Protein AF-A0A812RC65-F1 (afdb_monomer_lite)

Sequence (112 aa):
AQNLLEELELQQIAVLLDANLSCRDLLGRRLGGMLWRFMEVIPKTPEQWSNEAYWAYLQKLQVDNFGRHGCFFVLERLGIHKAAQSFAKRADQEVRRYIRGSNDALKDLTHQ

Structure (mmCIF, N/CA/C/O backbone):
data_AF-A0A812RC65-F1
#
_entry.id   AF-A0A812RC65-F1
#
loop_
_atom_site.group_PDB
_atom_site.id
_atom_site.type_symbol
_atom_site.label_atom_id
_atom_site.label_alt_id
_atom_site.label_comp_id
_atom_site.label_asym_id
_atom_site.label_entity_id
_atom_site.label_seq_id
_atom_site.pdbx_PDB_ins_code
_atom_site.Cartn_x
_atom_site.Cartn_y
_atom_site.Cartn_z
_atom_site.occupancy
_atom_site.B_iso_or_equiv
_atom_site.auth_seq_id
_atom_site.auth_comp_id
_atom_site.auth_asym_id
_atom_site.auth_atom_id
_atom_site.pdbx_PDB_model_num
ATOM 1 N N . ALA A 1 1 ? -16.392 14.662 12.113 1.00 56.53 1 ALA A N 1
ATOM 2 C CA . ALA A 1 1 ? -15.636 13.432 11.784 1.00 56.53 1 ALA A CA 1
ATOM 3 C C . ALA A 1 1 ? -15.135 13.423 10.336 1.00 56.53 1 ALA A C 1
ATOM 5 O O . ALA A 1 1 ? -13.962 13.141 10.147 1.00 56.53 1 ALA A O 1
ATOM 6 N N . GLN A 1 2 ? -15.966 13.761 9.336 1.00 53.72 2 GLN A N 1
ATOM 7 C CA . GLN A 1 2 ? -15.557 13.798 7.918 1.00 53.72 2 GLN A CA 1
ATOM 8 C C . GLN A 1 2 ? -14.354 14.717 7.631 1.00 53.72 2 GLN A C 1
ATOM 10 O O . GLN A 1 2 ? -13.395 14.234 7.046 1.00 53.72 2 GLN A O 1
ATOM 15 N N . ASN A 1 3 ? -14.331 15.951 8.153 1.00 59.34 3 ASN A N 1
ATOM 16 C CA . ASN A 1 3 ? -13.197 16.868 7.931 1.00 59.34 3 ASN A CA 1
ATOM 17 C C . ASN A 1 3 ? -11.850 16.347 8.464 1.00 59.34 3 ASN A C 1
ATOM 19 O O . ASN A 1 3 ? -10.832 16.536 7.820 1.00 59.34 3 ASN A O 1
ATOM 23 N N . LEU A 1 4 ? -11.831 15.633 9.598 1.00 66.81 4 LEU A N 1
ATOM 24 C CA . LEU A 1 4 ? -10.575 15.118 10.165 1.00 66.81 4 LEU A CA 1
ATOM 25 C C . LEU A 1 4 ? -10.008 13.960 9.331 1.00 66.81 4 LEU A C 1
ATOM 27 O O . LEU A 1 4 ? -8.805 13.839 9.149 1.00 66.81 4 LEU A O 1
ATOM 31 N N . LEU A 1 5 ? -10.888 13.108 8.798 1.00 68.06 5 LEU A N 1
ATOM 32 C CA . LEU A 1 5 ? -10.488 12.043 7.879 1.00 68.06 5 LEU A CA 1
ATOM 33 C C . LEU A 1 5 ? -9.935 12.610 6.571 1.00 68.06 5 LEU A C 1
ATOM 35 O O . LEU A 1 5 ? -9.136 11.935 5.931 1.00 68.06 5 LEU A O 1
ATOM 39 N N . GLU A 1 6 ? -10.352 13.817 6.181 1.00 75.31 6 GLU A N 1
ATOM 40 C CA . GLU A 1 6 ? -9.903 14.493 4.965 1.00 75.31 6 GLU A CA 1
ATOM 41 C C . GLU A 1 6 ? -8.476 15.021 5.005 1.00 75.31 6 GLU A C 1
ATOM 43 O O . GLU A 1 6 ? -7.848 15.133 3.951 1.00 75.31 6 GLU A O 1
ATOM 48 N N . GLU A 1 7 ? -7.945 15.220 6.199 1.00 84.12 7 GLU A N 1
ATOM 49 C CA . GLU A 1 7 ? -6.584 15.700 6.428 1.00 84.12 7 GLU A CA 1
ATOM 50 C C . GLU A 1 7 ? -5.580 14.556 6.588 1.00 84.12 7 GLU A C 1
ATOM 52 O O . GLU A 1 7 ? -4.377 14.778 6.502 1.00 84.12 7 GLU A O 1
ATOM 57 N N . LEU A 1 8 ? -6.061 13.321 6.786 1.00 86.94 8 LEU A N 1
ATOM 58 C CA . LEU A 1 8 ? -5.172 12.180 6.961 1.00 86.94 8 LEU A CA 1
ATOM 59 C C . LEU A 1 8 ? -4.418 11.861 5.673 1.00 86.94 8 LEU A C 1
ATOM 61 O O . LEU A 1 8 ? -5.015 11.703 4.595 1.00 86.94 8 LEU A O 1
ATOM 65 N N . GLU A 1 9 ? -3.111 11.693 5.835 1.00 86.25 9 GLU A N 1
ATOM 66 C CA . GLU A 1 9 ? -2.200 11.248 4.794 1.00 86.25 9 GLU A CA 1
ATOM 67 C C . GLU A 1 9 ? -2.265 9.730 4.598 1.00 86.25 9 GLU A C 1
ATOM 69 O O . GLU A 1 9 ? -2.798 8.982 5.423 1.00 86.25 9 GLU A O 1
ATOM 74 N N . LEU A 1 10 ? -1.704 9.254 3.483 1.00 87.38 10 LEU A N 1
ATOM 75 C CA . LEU A 1 10 ? -1.832 7.861 3.055 1.00 87.38 10 LEU A CA 1
ATOM 76 C C . LEU A 1 10 ? -1.369 6.878 4.140 1.00 87.38 10 LEU A C 1
ATOM 78 O O . LEU A 1 10 ? -2.112 5.959 4.488 1.00 87.38 10 LEU A O 1
ATOM 82 N N . GLN A 1 11 ? -0.171 7.086 4.693 1.00 86.19 11 GLN A N 1
ATOM 83 C CA . GLN A 1 11 ? 0.413 6.189 5.693 1.00 86.19 11 GLN A CA 1
ATOM 84 C C . GLN A 1 11 ? -0.437 6.134 6.971 1.00 86.19 11 GLN A C 1
ATOM 86 O O . GLN A 1 11 ? -0.680 5.057 7.511 1.00 86.19 11 GLN A O 1
ATOM 91 N N . GLN A 1 12 ? -0.973 7.275 7.412 1.00 88.94 12 GLN A N 1
ATOM 92 C CA . GLN A 1 12 ? -1.852 7.348 8.581 1.00 88.94 12 GLN A CA 1
ATOM 93 C C . GLN A 1 12 ? -3.136 6.541 8.357 1.00 88.94 12 GLN A C 1
ATOM 95 O O . GLN A 1 12 ? -3.549 5.772 9.224 1.00 88.94 12 GLN A O 1
ATOM 100 N N . ILE A 1 13 ? -3.748 6.660 7.175 1.00 90.62 13 ILE A N 1
ATOM 101 C CA . ILE A 1 13 ? -4.945 5.889 6.816 1.00 90.62 13 ILE A CA 1
ATOM 102 C C . ILE A 1 13 ? -4.632 4.393 6.782 1.00 90.62 13 ILE A C 1
ATOM 104 O O . ILE A 1 13 ? -5.421 3.606 7.301 1.00 90.62 13 ILE A O 1
ATOM 108 N N . ALA A 1 14 ? -3.498 3.996 6.196 1.00 90.44 14 ALA A N 1
ATOM 109 C CA . ALA A 1 14 ? -3.081 2.598 6.125 1.00 90.44 14 ALA A CA 1
ATOM 110 C C . ALA A 1 14 ? -2.912 1.981 7.524 1.00 90.44 14 ALA A C 1
ATOM 112 O O . ALA A 1 14 ? -3.472 0.920 7.800 1.00 90.44 14 ALA A O 1
ATOM 113 N N . VAL A 1 15 ? -2.231 2.688 8.432 1.00 89.56 15 VAL A N 1
ATOM 114 C CA . VAL A 1 15 ? -2.049 2.262 9.829 1.00 89.56 15 VAL A CA 1
ATOM 115 C C . VAL A 1 15 ? -3.393 2.131 10.554 1.00 89.56 15 VAL A C 1
ATOM 117 O O . VAL A 1 15 ? -3.655 1.119 11.203 1.00 89.56 15 VAL A O 1
ATOM 120 N N . LEU A 1 16 ? -4.276 3.125 10.428 1.00 91.06 16 LEU A N 1
ATOM 121 C CA . LEU A 1 16 ? -5.590 3.109 11.084 1.00 91.06 16 LEU A CA 1
ATOM 122 C C . LEU A 1 16 ? -6.516 2.022 10.526 1.00 91.06 16 LEU A C 1
ATOM 124 O O . LEU A 1 16 ? -7.327 1.460 11.265 1.00 91.06 16 LEU A O 1
ATOM 128 N N . LEU A 1 17 ? -6.403 1.720 9.233 1.00 90.94 17 LEU A N 1
ATOM 129 C CA . LEU A 1 17 ? -7.146 0.635 8.604 1.00 90.94 17 LEU A CA 1
ATOM 130 C C . LEU A 1 17 ? -6.693 -0.724 9.151 1.00 90.94 17 LEU A C 1
ATOM 132 O O . LEU A 1 17 ? -7.533 -1.553 9.503 1.00 90.94 17 LEU A O 1
ATOM 136 N N . ASP A 1 18 ? -5.383 -0.930 9.284 1.00 89.06 18 ASP A N 1
ATOM 137 C CA . ASP A 1 18 ? -4.813 -2.160 9.841 1.00 89.06 18 ASP A CA 1
ATOM 138 C C . ASP A 1 18 ? -5.136 -2.339 11.337 1.00 89.06 18 ASP A C 1
ATOM 140 O O . ASP A 1 18 ? -5.260 -3.472 11.805 1.00 89.06 18 ASP A O 1
ATOM 144 N N . ALA A 1 19 ? -5.379 -1.247 12.070 1.00 89.75 19 ALA A N 1
ATOM 145 C CA . ALA A 1 19 ? -5.861 -1.274 13.454 1.00 89.75 19 ALA A CA 1
ATOM 146 C C . ALA A 1 19 ? -7.328 -1.746 13.608 1.00 89.75 19 ALA A C 1
ATOM 148 O O . ALA A 1 19 ? -7.803 -1.902 14.732 1.00 89.75 19 ALA A O 1
ATOM 149 N N . ASN A 1 20 ? -8.049 -1.995 12.504 1.00 88.69 20 ASN A N 1
ATOM 150 C CA . ASN A 1 20 ? -9.416 -2.538 12.473 1.00 88.69 20 ASN A CA 1
ATOM 151 C C . ASN A 1 20 ? -10.426 -1.747 13.335 1.00 88.69 20 ASN A C 1
ATOM 153 O O . ASN A 1 20 ? -11.225 -2.312 14.084 1.00 88.69 20 ASN A O 1
ATOM 157 N N . LEU A 1 21 ? -10.394 -0.418 13.212 1.00 89.06 21 LEU A N 1
ATOM 158 C CA . LEU A 1 21 ? -11.325 0.491 13.886 1.00 89.06 21 LEU A CA 1
ATOM 159 C C . LEU A 1 21 ? -12.756 0.373 13.328 1.00 89.06 21 LEU A C 1
ATOM 161 O O . LEU A 1 21 ? -12.976 -0.080 12.206 1.00 89.06 21 LEU A O 1
ATOM 165 N N . SER A 1 22 ? -13.751 0.865 14.070 1.00 91.00 22 SER A N 1
ATOM 166 C CA . SER A 1 22 ? -15.164 0.847 13.643 1.00 91.00 22 SER A CA 1
ATOM 167 C C . SER A 1 22 ? -15.426 1.601 12.330 1.00 91.00 22 SER A C 1
ATOM 169 O O . SER A 1 22 ? -16.365 1.279 11.607 1.00 91.00 22 SER A O 1
ATOM 171 N N . CYS A 1 23 ? -14.579 2.572 11.980 1.00 90.56 23 CYS A N 1
ATOM 172 C CA . CYS A 1 23 ? -14.649 3.332 10.731 1.00 90.56 23 CYS A CA 1
ATOM 173 C C . CYS A 1 23 ? -13.846 2.716 9.567 1.00 90.56 23 CYS A C 1
ATOM 175 O O . CYS A 1 23 ? -13.644 3.387 8.551 1.00 90.56 23 CYS A O 1
ATOM 177 N N . ARG A 1 24 ? -13.399 1.455 9.676 1.00 91.69 24 ARG A N 1
ATOM 178 C CA . ARG A 1 24 ? -12.541 0.789 8.676 1.00 91.69 24 ARG A CA 1
ATOM 179 C C . ARG A 1 24 ? -13.060 0.885 7.241 1.00 91.69 24 ARG A C 1
ATOM 181 O O . ARG A 1 24 ? -12.272 1.104 6.334 1.00 91.69 24 ARG A O 1
ATOM 188 N N . ASP A 1 25 ? -14.370 0.779 7.016 1.00 91.50 25 ASP A N 1
ATOM 189 C CA . ASP A 1 25 ? -14.920 0.772 5.654 1.00 91.50 25 ASP A CA 1
ATOM 190 C C . ASP A 1 25 ? -14.769 2.151 4.994 1.00 91.50 25 ASP A C 1
ATOM 192 O O . ASP A 1 25 ? -14.543 2.266 3.789 1.00 91.50 25 ASP A O 1
ATOM 196 N N . LEU A 1 26 ? -14.861 3.217 5.795 1.00 91.31 26 LEU A N 1
ATOM 197 C CA . LEU A 1 26 ? -14.638 4.585 5.341 1.00 91.31 26 LEU A CA 1
ATOM 198 C C . LEU A 1 26 ? -13.152 4.834 5.054 1.00 91.31 26 LEU A C 1
ATOM 200 O O . LEU A 1 26 ? -12.824 5.390 4.005 1.00 91.31 26 LEU A O 1
ATOM 204 N N . LEU A 1 27 ? -12.268 4.364 5.942 1.00 92.25 27 LEU A N 1
ATOM 205 C CA . LEU A 1 27 ? -10.816 4.401 5.743 1.00 92.25 27 LEU A CA 1
ATOM 206 C C . LEU A 1 27 ? -10.406 3.624 4.483 1.00 92.25 27 LEU A C 1
ATOM 208 O O . LEU A 1 27 ? -9.638 4.134 3.674 1.00 92.25 27 LEU A O 1
ATOM 212 N N . GLY A 1 28 ? -10.979 2.439 4.266 1.00 92.19 28 GLY A N 1
ATOM 213 C CA . GLY A 1 28 ? -10.710 1.589 3.108 1.00 92.19 28 GLY A CA 1
ATOM 214 C C . GLY A 1 28 ? -11.120 2.237 1.787 1.00 92.19 28 GLY A C 1
ATOM 215 O O . GLY A 1 28 ? -10.330 2.253 0.845 1.00 92.19 28 GLY A O 1
ATOM 216 N N . ARG A 1 29 ? -12.312 2.850 1.717 1.00 91.62 29 ARG A N 1
ATOM 217 C CA . ARG A 1 29 ? -12.741 3.605 0.523 1.00 91.62 29 ARG A CA 1
ATOM 218 C C . ARG A 1 29 ? -11.798 4.763 0.211 1.00 91.62 29 ARG A C 1
ATOM 220 O O . ARG A 1 29 ? -11.447 4.973 -0.949 1.00 91.62 29 ARG A O 1
ATOM 227 N N . ARG A 1 30 ? -11.373 5.499 1.239 1.00 90.81 30 ARG A N 1
ATOM 228 C CA . ARG A 1 30 ? -10.445 6.621 1.081 1.00 90.81 30 ARG A CA 1
ATOM 229 C C . ARG A 1 30 ? -9.071 6.150 0.607 1.00 90.81 30 ARG A C 1
ATOM 231 O O . ARG A 1 30 ? -8.565 6.681 -0.379 1.00 90.81 30 ARG A O 1
ATOM 238 N N . LEU A 1 31 ? -8.514 5.128 1.260 1.00 90.88 31 LEU A N 1
ATOM 239 C CA . LEU A 1 31 ? -7.240 4.524 0.875 1.00 90.88 31 LEU A CA 1
ATOM 240 C C . LEU A 1 31 ? -7.285 4.039 -0.577 1.00 90.88 31 LEU A C 1
ATOM 242 O O . LEU A 1 31 ? -6.386 4.352 -1.351 1.00 90.88 31 LEU A O 1
ATOM 246 N N . GLY A 1 32 ? -8.364 3.359 -0.976 1.00 91.19 32 GLY A N 1
ATOM 247 C CA . GLY A 1 32 ? -8.563 2.903 -2.351 1.00 91.19 32 GLY A CA 1
ATOM 248 C C . GLY A 1 32 ? -8.539 4.042 -3.374 1.00 91.19 32 GLY A C 1
ATOM 249 O O . GLY A 1 32 ? -7.893 3.915 -4.410 1.00 91.19 32 GLY A O 1
ATOM 250 N N . GLY A 1 33 ? -9.169 5.184 -3.077 1.00 90.56 33 GLY A N 1
ATOM 251 C CA . GLY A 1 33 ? -9.132 6.360 -3.955 1.00 90.56 33 GLY A CA 1
ATOM 252 C C . GLY A 1 33 ? -7.730 6.962 -4.111 1.00 90.56 33 GLY A C 1
ATOM 253 O O . GLY A 1 33 ? -7.348 7.368 -5.209 1.00 90.56 33 GLY A O 1
ATOM 254 N N . MET A 1 34 ? -6.939 6.984 -3.036 1.00 88.75 34 MET A N 1
ATOM 255 C CA . MET A 1 34 ? -5.547 7.448 -3.086 1.00 88.75 34 MET A CA 1
ATOM 256 C C . MET A 1 34 ? -4.657 6.468 -3.860 1.00 88.75 34 MET A C 1
ATOM 258 O O . MET A 1 34 ? -3.891 6.886 -4.727 1.00 88.75 34 MET A O 1
ATOM 262 N N . LEU A 1 35 ? -4.803 5.165 -3.601 1.00 90.75 35 LEU A N 1
ATOM 263 C CA . LEU A 1 35 ? -4.051 4.117 -4.291 1.00 90.75 35 LEU A CA 1
ATOM 264 C C . LEU A 1 35 ? -4.429 4.007 -5.769 1.00 90.75 35 LEU A C 1
ATOM 266 O O . LEU A 1 35 ? -3.574 3.691 -6.586 1.00 90.75 35 LEU A O 1
ATOM 270 N N . TRP A 1 36 ? -5.668 4.314 -6.151 1.00 90.38 36 TRP A N 1
ATOM 271 C CA . TRP A 1 36 ? -6.048 4.379 -7.561 1.00 90.38 36 TRP A CA 1
ATOM 272 C C . TRP A 1 36 ? -5.211 5.410 -8.327 1.00 90.38 36 TRP A C 1
ATOM 274 O O . TRP A 1 36 ? -4.647 5.089 -9.369 1.00 90.38 36 TRP A O 1
ATOM 284 N N . ARG A 1 37 ? -5.055 6.619 -7.776 1.00 86.50 37 ARG A N 1
ATOM 285 C CA . ARG A 1 37 ? -4.217 7.670 -8.380 1.00 86.50 37 ARG A CA 1
ATOM 286 C C . ARG A 1 37 ? -2.749 7.260 -8.444 1.00 86.50 37 ARG A C 1
ATOM 288 O O . ARG A 1 37 ? -2.082 7.538 -9.433 1.00 86.50 37 ARG A O 1
ATOM 295 N N . PHE A 1 38 ? -2.261 6.566 -7.413 1.00 86.81 38 PHE A N 1
ATOM 296 C CA . PHE A 1 38 ? -0.931 5.957 -7.436 1.00 86.81 38 PHE A CA 1
ATOM 297 C C . PHE A 1 38 ? -0.791 4.981 -8.613 1.00 86.81 38 PHE A C 1
ATOM 299 O O . PHE A 1 38 ? 0.151 5.093 -9.390 1.00 86.81 38 PHE A O 1
ATOM 306 N N . MET A 1 39 ? -1.757 4.078 -8.803 1.00 88.00 39 MET A N 1
ATOM 307 C CA . MET A 1 39 ? -1.748 3.096 -9.894 1.00 88.00 39 MET A CA 1
ATOM 308 C C . MET A 1 39 ? -1.761 3.735 -11.291 1.00 88.00 39 MET A C 1
ATOM 310 O O . MET A 1 39 ? -1.205 3.158 -12.224 1.00 88.00 39 MET A O 1
ATOM 314 N N . GLU A 1 40 ? -2.379 4.907 -11.457 1.00 87.19 40 GLU A N 1
ATOM 315 C CA . GLU A 1 40 ? -2.410 5.625 -12.740 1.00 87.19 40 GLU A CA 1
ATOM 316 C C . GLU A 1 40 ? -1.034 6.140 -13.170 1.00 87.19 40 GLU A C 1
ATOM 318 O O . GLU A 1 40 ? -0.776 6.249 -14.370 1.00 87.19 40 GLU A O 1
ATOM 323 N N . VAL A 1 41 ? -0.146 6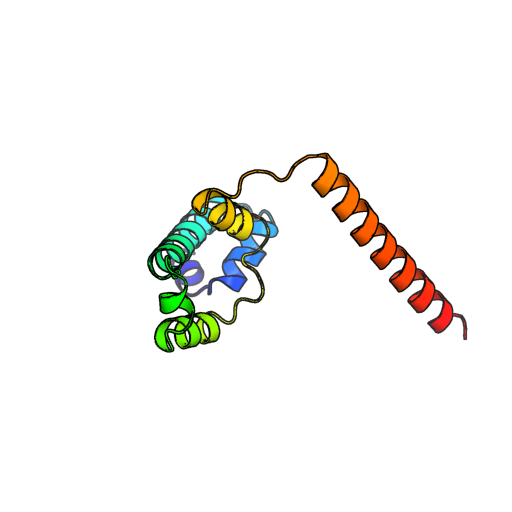.407 -12.209 1.00 85.25 41 VAL A N 1
ATOM 324 C CA . VAL A 1 41 ? 1.189 6.964 -12.461 1.00 85.25 41 VAL A CA 1
ATOM 325 C C . VAL A 1 41 ? 2.313 5.932 -12.365 1.00 85.25 41 VAL A C 1
ATOM 327 O O . VAL A 1 41 ? 3.469 6.286 -12.593 1.00 85.25 41 VAL A O 1
ATOM 330 N N . ILE A 1 42 ? 2.005 4.665 -12.060 1.00 86.31 42 ILE A N 1
ATOM 331 C CA . ILE A 1 42 ? 3.007 3.590 -12.087 1.00 86.31 42 ILE A CA 1
ATOM 332 C C . ILE A 1 42 ? 3.547 3.430 -13.520 1.00 86.31 42 ILE A C 1
ATOM 334 O O . ILE A 1 42 ? 2.756 3.252 -14.455 1.00 86.31 42 ILE A O 1
ATOM 338 N N . PRO A 1 43 ? 4.880 3.429 -13.704 1.00 87.88 43 PRO A N 1
ATOM 339 C CA . PRO A 1 43 ? 5.522 3.097 -14.966 1.00 87.88 43 PRO A CA 1
ATOM 340 C C . PRO A 1 43 ? 5.077 1.733 -15.504 1.00 87.88 43 PRO A C 1
ATOM 342 O O . PRO A 1 43 ? 5.169 0.709 -14.830 1.00 87.88 43 PRO A O 1
ATOM 345 N N . LYS A 1 44 ? 4.621 1.709 -16.756 1.00 86.12 44 LYS A N 1
ATOM 346 C CA . LYS A 1 44 ? 4.144 0.501 -17.454 1.00 86.12 44 LYS A CA 1
ATOM 347 C C . LYS A 1 44 ? 5.193 -0.095 -18.388 1.00 86.12 44 LYS A C 1
ATOM 349 O O . LYS A 1 44 ? 4.993 -1.176 -18.930 1.00 86.12 44 LYS A O 1
ATOM 354 N N . THR A 1 45 ? 6.293 0.620 -18.592 1.00 85.75 45 THR A N 1
ATOM 355 C CA . THR A 1 45 ? 7.404 0.243 -19.472 1.00 85.75 45 THR A CA 1
ATOM 356 C C . THR A 1 45 ? 8.729 0.495 -18.755 1.00 85.75 45 THR A C 1
ATOM 358 O O . THR A 1 45 ? 8.775 1.401 -17.918 1.00 85.75 45 THR A O 1
ATOM 361 N N . PRO A 1 46 ? 9.796 -0.272 -19.050 1.00 85.06 46 PRO A N 1
ATOM 362 C CA . PRO A 1 46 ? 11.126 -0.072 -18.466 1.00 85.06 46 PRO A CA 1
ATOM 363 C C . PRO A 1 46 ? 11.615 1.379 -18.539 1.00 85.06 46 PRO A C 1
ATOM 365 O O . PRO A 1 46 ? 12.130 1.914 -17.562 1.00 85.06 46 PRO A O 1
ATOM 368 N N . GLU A 1 47 ? 11.383 2.054 -19.659 1.00 86.94 47 GLU A N 1
ATOM 369 C CA . GLU A 1 47 ? 11.848 3.417 -19.913 1.00 86.94 47 GLU A CA 1
ATOM 370 C C . GLU A 1 47 ? 11.165 4.419 -18.975 1.00 86.94 47 GLU A C 1
ATOM 372 O O . GLU A 1 47 ? 11.808 5.327 -18.449 1.00 86.94 47 GLU A O 1
ATOM 377 N N . GLN A 1 48 ? 9.878 4.217 -18.678 1.00 86.69 48 GLN A N 1
ATOM 378 C CA . GLN A 1 48 ? 9.124 5.073 -17.759 1.00 86.69 48 GLN A CA 1
ATOM 379 C C . GLN A 1 48 ? 9.637 5.003 -16.314 1.00 86.69 48 GLN A C 1
ATOM 381 O O . GLN A 1 48 ? 9.399 5.939 -15.554 1.00 86.69 48 GLN A O 1
ATOM 386 N N . TRP A 1 49 ? 10.367 3.953 -15.925 1.00 83.62 49 TRP A N 1
ATOM 387 C CA . TRP A 1 49 ? 10.980 3.873 -14.593 1.00 83.62 49 TRP A CA 1
ATOM 388 C C . TRP A 1 49 ? 12.136 4.857 -14.408 1.00 83.62 49 TRP A C 1
ATOM 390 O O . TRP A 1 49 ? 12.457 5.204 -13.275 1.00 83.62 49 TRP A O 1
ATOM 400 N N . SER A 1 50 ? 12.735 5.356 -15.493 1.00 86.31 50 SER A N 1
ATOM 401 C CA . SER A 1 50 ? 13.739 6.428 -15.432 1.00 86.31 50 SER A CA 1
ATOM 402 C C . SER A 1 50 ? 13.137 7.838 -15.350 1.00 86.31 50 SER A C 1
ATOM 404 O O . SER A 1 50 ? 13.872 8.819 -15.304 1.00 86.31 50 SER A O 1
ATOM 406 N N . ASN A 1 51 ? 11.806 7.966 -15.300 1.00 87.12 51 ASN A N 1
ATOM 407 C CA . ASN A 1 51 ? 11.130 9.260 -15.269 1.00 87.12 51 ASN A CA 1
ATOM 408 C C . ASN A 1 51 ? 11.311 9.971 -13.914 1.00 87.12 51 ASN A C 1
ATOM 410 O O . ASN A 1 51 ? 10.781 9.531 -12.892 1.00 87.12 51 ASN A O 1
ATOM 414 N N . GLU A 1 52 ? 11.993 11.119 -13.915 1.00 87.94 52 GLU A N 1
ATOM 415 C CA . GLU A 1 52 ? 12.224 11.949 -12.723 1.00 87.94 52 GLU A CA 1
ATOM 416 C C . GLU A 1 52 ? 10.931 12.393 -12.021 1.00 87.94 52 GLU A C 1
ATOM 418 O O . GLU A 1 52 ? 10.895 12.479 -10.796 1.00 87.94 52 GLU A O 1
ATOM 423 N N . ALA A 1 53 ? 9.840 12.626 -12.758 1.00 84.38 53 ALA A N 1
ATOM 424 C CA . ALA A 1 53 ? 8.556 13.007 -12.172 1.00 84.38 53 ALA A CA 1
ATOM 425 C C . ALA A 1 53 ? 7.933 11.863 -11.361 1.00 84.38 53 ALA A C 1
ATOM 427 O O . ALA A 1 53 ? 7.332 12.108 -10.313 1.00 84.38 53 ALA A O 1
ATOM 428 N N . TYR A 1 54 ? 8.106 10.615 -11.810 1.00 83.56 54 TYR A N 1
ATOM 429 C CA . TYR A 1 54 ? 7.690 9.444 -11.041 1.00 83.56 54 TYR A CA 1
ATOM 430 C C . TYR A 1 54 ? 8.522 9.311 -9.760 1.00 83.56 54 TYR A C 1
ATOM 432 O O . TYR A 1 54 ? 7.960 9.133 -8.682 1.00 83.56 54 TYR A O 1
ATOM 440 N N . TRP A 1 55 ? 9.841 9.504 -9.844 1.00 84.19 55 TRP A N 1
ATOM 441 C CA . TRP A 1 55 ? 10.714 9.510 -8.666 1.00 84.19 55 TRP A CA 1
ATOM 442 C C . TRP A 1 55 ? 10.371 10.625 -7.676 1.00 84.19 55 TRP A C 1
ATOM 444 O O . TRP A 1 55 ? 10.268 10.367 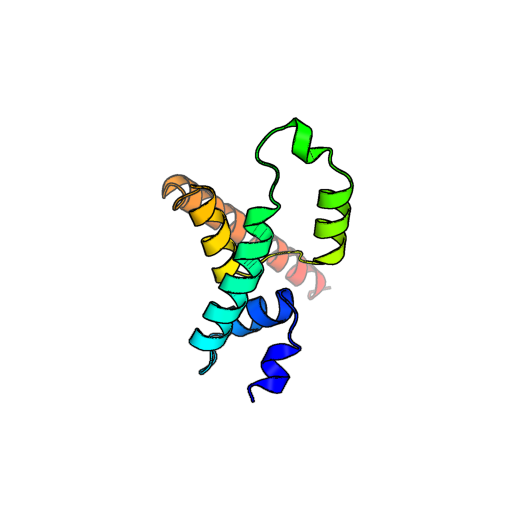-6.478 1.00 84.19 55 TRP A O 1
ATOM 454 N N . ALA A 1 56 ? 10.113 11.841 -8.156 1.00 84.62 56 ALA A N 1
ATOM 455 C CA . ALA A 1 56 ? 9.673 12.952 -7.318 1.00 84.62 56 ALA A CA 1
ATOM 456 C C . ALA A 1 56 ? 8.312 12.669 -6.660 1.00 84.62 56 ALA A C 1
ATOM 458 O O . ALA A 1 56 ? 8.086 13.043 -5.509 1.00 84.62 56 ALA A O 1
ATOM 459 N N . TYR A 1 57 ? 7.402 11.991 -7.364 1.00 83.44 57 TYR A N 1
ATOM 460 C CA . TYR A 1 57 ? 6.130 11.545 -6.802 1.00 83.44 57 TYR A CA 1
ATOM 461 C C . TYR A 1 57 ? 6.322 10.482 -5.709 1.00 83.44 57 TYR A C 1
ATOM 463 O O . TYR A 1 57 ? 5.750 10.624 -4.629 1.00 83.44 57 TYR A O 1
ATOM 471 N N . LEU A 1 58 ? 7.172 9.474 -5.937 1.00 80.62 58 LEU A N 1
ATOM 472 C CA . LEU A 1 58 ? 7.525 8.474 -4.923 1.00 80.62 58 LEU A CA 1
ATOM 473 C C . LEU A 1 58 ? 8.166 9.108 -3.681 1.00 80.62 58 LEU A C 1
ATOM 475 O O . LEU A 1 58 ? 7.820 8.745 -2.560 1.00 80.62 58 LEU A O 1
ATOM 479 N N . GLN A 1 59 ? 9.053 10.088 -3.861 1.00 81.12 59 GLN A N 1
ATOM 480 C CA . GLN A 1 59 ? 9.660 10.817 -2.744 1.00 81.12 59 GLN A CA 1
ATOM 481 C C . GLN A 1 59 ? 8.624 11.612 -1.942 1.00 81.12 59 GLN A C 1
ATOM 483 O O . GLN A 1 59 ? 8.674 11.616 -0.715 1.00 81.12 59 GLN A O 1
ATOM 488 N N . LYS A 1 60 ? 7.663 12.256 -2.617 1.00 77.81 60 LYS A N 1
ATOM 489 C CA . LYS A 1 60 ? 6.568 12.994 -1.963 1.00 77.81 60 LYS A CA 1
ATOM 490 C C . LYS A 1 60 ? 5.596 12.093 -1.223 1.00 77.81 60 LYS A C 1
ATOM 492 O O . LYS A 1 60 ? 5.018 12.529 -0.238 1.00 77.81 60 LYS A O 1
ATOM 497 N N . LEU A 1 61 ? 5.399 10.869 -1.703 1.00 74.44 61 LEU A N 1
ATOM 498 C CA . LEU A 1 61 ? 4.559 9.895 -1.021 1.00 74.44 61 LEU A CA 1
ATOM 499 C C . LEU A 1 61 ? 5.080 9.611 0.392 1.00 74.44 61 LEU A C 1
ATOM 501 O O . LEU A 1 61 ? 4.261 9.388 1.273 1.00 74.44 61 LEU A O 1
ATOM 505 N N . GLN A 1 62 ? 6.403 9.634 0.613 1.00 70.38 62 GLN A N 1
ATOM 506 C CA . GLN A 1 62 ? 7.041 9.292 1.898 1.00 70.38 62 GLN A CA 1
ATOM 507 C C . GLN A 1 62 ? 6.553 7.957 2.493 1.00 70.38 62 GLN A C 1
ATOM 509 O O . GLN A 1 62 ? 6.687 7.702 3.686 1.00 70.38 62 GLN A O 1
ATOM 514 N N . VAL A 1 63 ? 5.983 7.087 1.656 1.00 66.00 63 VAL A N 1
ATOM 515 C CA . VAL A 1 63 ? 5.397 5.825 2.089 1.00 66.00 63 VAL A CA 1
ATOM 516 C C . VAL A 1 63 ? 6.476 4.754 2.055 1.00 66.00 63 VAL A C 1
ATOM 518 O O . VAL A 1 63 ? 7.002 4.428 0.992 1.00 66.00 63 VAL A O 1
ATOM 521 N N . ASP A 1 64 ? 6.765 4.173 3.213 1.00 68.06 64 ASP A N 1
ATOM 522 C CA . ASP A 1 64 ? 7.608 2.986 3.344 1.00 68.06 64 ASP A CA 1
ATOM 523 C C . ASP A 1 64 ? 6.832 1.695 3.016 1.00 68.06 64 ASP A C 1
ATOM 525 O O . ASP A 1 64 ? 7.394 0.754 2.456 1.00 68.06 64 ASP A O 1
ATOM 529 N N . ASN A 1 65 ? 5.528 1.652 3.320 1.00 71.12 65 ASN A N 1
ATOM 530 C CA . ASN A 1 65 ? 4.589 0.601 2.928 1.00 71.12 65 ASN A CA 1
ATOM 531 C C . ASN A 1 65 ? 3.115 1.079 2.954 1.00 71.12 65 ASN A C 1
ATOM 533 O O . ASN A 1 65 ? 2.746 1.977 3.706 1.00 71.12 65 ASN A O 1
ATOM 537 N N . PHE A 1 66 ? 2.235 0.448 2.169 1.00 87.00 66 PHE A N 1
ATOM 538 C CA . PHE A 1 66 ? 0.799 0.784 2.109 1.00 87.00 66 PHE A CA 1
ATOM 539 C C . PHE A 1 66 ? -0.055 0.096 3.195 1.00 87.00 66 PHE A C 1
ATOM 541 O O . PHE A 1 66 ? -1.271 -0.055 3.032 1.00 87.00 66 PHE A O 1
ATOM 548 N N . GLY A 1 67 ? 0.564 -0.381 4.277 1.00 86.50 67 GLY A N 1
ATOM 549 C CA . GLY A 1 67 ? -0.055 -1.317 5.211 1.00 86.50 67 GLY A CA 1
ATOM 550 C C . GLY A 1 67 ? -0.417 -2.646 4.543 1.00 86.50 67 GLY A C 1
ATOM 551 O O . GLY A 1 67 ? -0.223 -2.862 3.342 1.00 86.50 67 GLY A O 1
ATOM 552 N N . ARG A 1 68 ? -0.986 -3.572 5.313 1.00 87.25 68 ARG A N 1
ATOM 553 C CA . ARG A 1 68 ? -1.395 -4.885 4.799 1.00 87.25 68 ARG A CA 1
ATOM 554 C C . ARG A 1 68 ? -2.443 -4.739 3.699 1.00 87.25 68 ARG A C 1
ATOM 556 O O . ARG A 1 68 ? -2.292 -5.317 2.624 1.00 87.25 68 ARG A O 1
ATOM 563 N N . HIS A 1 69 ? -3.509 -3.989 3.968 1.00 88.69 69 HIS A N 1
ATOM 564 C CA . HIS A 1 69 ? -4.642 -3.871 3.048 1.00 88.69 69 HIS A 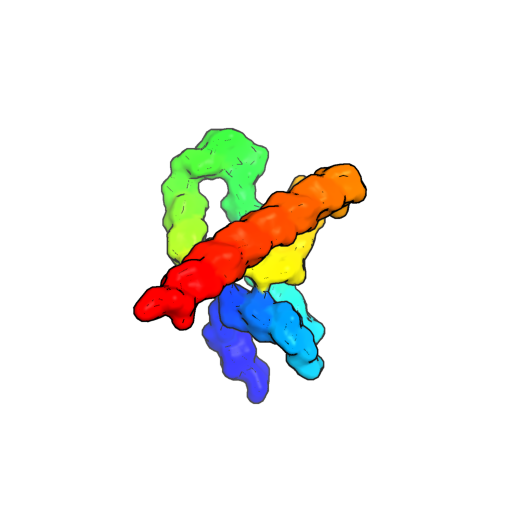CA 1
ATOM 565 C C . HIS A 1 69 ? -4.285 -3.107 1.769 1.00 88.69 69 HIS A C 1
ATOM 567 O O . HIS A 1 69 ? -4.662 -3.540 0.680 1.00 88.69 69 HIS A O 1
ATOM 573 N N . GLY A 1 70 ? -3.530 -2.010 1.876 1.00 88.81 70 GLY A N 1
ATOM 574 C CA . GLY A 1 70 ? -3.120 -1.242 0.704 1.00 88.81 70 GLY A CA 1
ATOM 575 C C . GLY A 1 70 ? -2.125 -1.999 -0.175 1.00 88.81 70 GLY A C 1
ATOM 576 O O . GLY A 1 70 ? -2.255 -1.977 -1.397 1.00 88.81 70 GLY A O 1
ATOM 577 N N . CYS A 1 71 ? -1.197 -2.758 0.421 1.00 88.44 71 CYS A N 1
ATOM 578 C CA . CYS A 1 71 ? -0.300 -3.627 -0.343 1.00 88.44 71 CYS A CA 1
ATOM 579 C C . CYS A 1 71 ? -1.078 -4.695 -1.120 1.00 88.44 71 CYS A C 1
ATOM 581 O O . CYS A 1 71 ? -0.808 -4.893 -2.301 1.00 88.44 71 CYS A O 1
ATOM 583 N N . PHE A 1 72 ? -2.077 -5.342 -0.506 1.00 88.31 72 PHE A N 1
ATOM 584 C CA . PHE A 1 72 ? -2.929 -6.291 -1.230 1.00 88.31 72 PHE A CA 1
ATOM 585 C C . PHE A 1 72 ? -3.674 -5.630 -2.392 1.00 88.31 72 PHE A C 1
ATOM 587 O O . PHE A 1 72 ? -3.661 -6.181 -3.489 1.00 88.31 72 PHE A O 1
ATOM 594 N N . PHE A 1 73 ? -4.250 -4.443 -2.178 1.00 88.25 73 PHE A N 1
ATOM 595 C CA . PHE A 1 73 ? -4.939 -3.689 -3.227 1.00 88.25 73 PHE A CA 1
ATOM 596 C C . PHE A 1 73 ? -4.030 -3.412 -4.436 1.00 88.25 73 PHE A C 1
ATOM 598 O O . PHE A 1 73 ? -4.416 -3.663 -5.578 1.00 88.25 73 PHE A O 1
ATOM 605 N N . VAL A 1 74 ? -2.809 -2.921 -4.196 1.00 88.06 74 VAL A N 1
ATOM 606 C CA . VAL A 1 74 ? -1.845 -2.611 -5.265 1.00 88.06 74 VAL A CA 1
ATOM 607 C C . VAL A 1 74 ? -1.397 -3.878 -5.991 1.00 88.06 74 VAL A C 1
ATOM 609 O O . VAL A 1 74 ? -1.434 -3.925 -7.219 1.00 88.06 74 VAL A O 1
ATOM 612 N N . LEU A 1 75 ? -1.008 -4.921 -5.251 1.00 87.19 75 LEU A N 1
ATOM 613 C CA . LEU A 1 75 ? -0.532 -6.181 -5.828 1.00 87.19 75 LEU A CA 1
ATOM 614 C C . LEU A 1 75 ? -1.604 -6.847 -6.693 1.00 87.19 75 LEU A C 1
ATOM 616 O O . LEU A 1 75 ? -1.322 -7.236 -7.826 1.00 87.19 75 LEU A O 1
ATOM 620 N N . GLU A 1 76 ? -2.843 -6.907 -6.207 1.00 88.06 76 GLU A N 1
ATOM 621 C CA . GLU A 1 76 ? -3.967 -7.454 -6.965 1.00 88.06 76 GLU A CA 1
ATOM 622 C C . GLU A 1 76 ? -4.178 -6.693 -8.279 1.00 88.06 76 GLU A C 1
ATOM 624 O O . GLU A 1 76 ? -4.364 -7.303 -9.333 1.00 88.06 76 GLU A O 1
ATOM 629 N N . ARG A 1 77 ? -4.069 -5.360 -8.249 1.00 86.38 77 ARG A N 1
ATOM 630 C CA . ARG A 1 77 ? -4.224 -4.520 -9.440 1.00 86.38 77 ARG A CA 1
ATOM 631 C C . ARG A 1 77 ? -3.076 -4.667 -10.442 1.00 86.38 77 ARG A C 1
ATOM 633 O O . ARG A 1 77 ? -3.298 -4.465 -11.633 1.00 86.38 77 ARG A O 1
ATOM 640 N N . LEU A 1 78 ? -1.887 -5.051 -9.980 1.00 84.31 78 LEU A N 1
ATOM 641 C CA . LEU A 1 78 ? -0.746 -5.420 -10.824 1.00 84.31 78 LEU A CA 1
ATOM 642 C C . LEU A 1 78 ? -0.837 -6.859 -11.367 1.00 84.31 78 LEU A C 1
ATOM 644 O O . LEU A 1 78 ? 0.087 -7.316 -12.033 1.00 84.31 78 LEU A O 1
ATOM 648 N N . GLY A 1 79 ? -1.922 -7.591 -11.083 1.00 87.31 79 GLY A N 1
ATOM 649 C CA . GLY A 1 79 ? -2.056 -9.006 -11.446 1.00 87.31 79 GLY A CA 1
ATOM 650 C C . GLY A 1 79 ? -1.173 -9.932 -10.604 1.00 87.31 79 GLY A C 1
ATOM 651 O O . GLY A 1 79 ? -1.020 -11.113 -10.915 1.00 87.31 79 GLY A O 1
ATOM 652 N N . ILE A 1 80 ? -0.585 -9.415 -9.522 1.00 85.06 80 ILE A N 1
ATOM 653 C CA . ILE A 1 80 ? 0.205 -10.189 -8.570 1.00 85.06 80 ILE A CA 1
ATOM 654 C C . ILE A 1 80 ? -0.764 -10.752 -7.538 1.00 85.06 80 ILE A C 1
ATOM 656 O O . ILE A 1 80 ? -1.054 -10.166 -6.494 1.00 85.06 80 ILE A O 1
ATOM 660 N N . HIS A 1 81 ? -1.309 -11.910 -7.876 1.00 82.88 81 HIS A N 1
ATOM 661 C CA . HIS A 1 81 ? -2.239 -12.621 -7.017 1.00 82.88 81 HIS A CA 1
ATOM 662 C C . HIS A 1 81 ? -1.528 -13.290 -5.835 1.00 82.88 81 HIS A C 1
ATOM 664 O O . HIS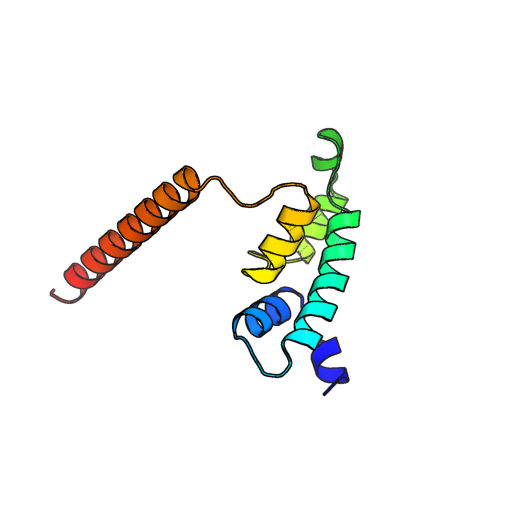 A 1 81 ? -0.311 -13.208 -5.651 1.00 82.88 81 HIS A O 1
ATOM 670 N N . LYS A 1 82 ? -2.323 -13.973 -5.008 1.00 79.25 82 LYS A N 1
ATOM 671 C CA . LYS A 1 82 ? -1.860 -14.662 -3.806 1.00 79.25 82 LYS A CA 1
ATOM 672 C C . LYS A 1 82 ? -0.644 -15.540 -4.117 1.00 79.25 82 LYS A C 1
ATOM 674 O O . LYS A 1 82 ? -0.705 -16.418 -4.976 1.00 79.25 82 LYS A O 1
ATOM 679 N N . ALA A 1 83 ? 0.444 -15.308 -3.387 1.00 80.50 83 ALA A N 1
ATOM 680 C CA . ALA A 1 83 ? 1.661 -16.089 -3.539 1.00 80.50 83 ALA A CA 1
ATOM 681 C C . ALA A 1 83 ? 1.389 -17.586 -3.319 1.00 80.50 83 ALA A C 1
ATOM 683 O O . ALA A 1 83 ? 0.545 -17.967 -2.499 1.00 80.50 83 ALA A O 1
ATOM 684 N N . ALA A 1 84 ? 2.139 -18.436 -4.024 1.00 86.31 84 ALA A N 1
ATOM 685 C CA . ALA A 1 84 ? 2.059 -19.881 -3.850 1.00 86.31 84 ALA A CA 1
ATOM 686 C C . ALA A 1 84 ? 2.245 -20.267 -2.373 1.00 86.31 84 ALA A C 1
ATOM 688 O O . ALA A 1 84 ? 3.078 -19.698 -1.663 1.00 86.31 84 ALA A O 1
ATOM 689 N N . GLN A 1 85 ? 1.504 -21.275 -1.907 1.00 89.00 85 GLN A N 1
ATOM 690 C CA . GLN A 1 85 ? 1.541 -21.696 -0.502 1.00 89.00 85 GLN A CA 1
ATOM 691 C C . GLN A 1 85 ? 2.957 -22.088 -0.044 1.00 89.00 85 GLN A C 1
ATOM 693 O O . GLN A 1 85 ? 3.345 -21.817 1.091 1.00 89.00 85 GLN A O 1
ATOM 698 N N . SER A 1 86 ? 3.756 -22.669 -0.943 1.00 92.06 86 SER A N 1
ATOM 699 C CA . SER A 1 86 ? 5.164 -22.994 -0.703 1.00 92.06 86 SER A CA 1
ATOM 700 C C . SER A 1 86 ? 6.024 -21.751 -0.456 1.00 92.06 86 SER A C 1
ATOM 702 O O . SER A 1 86 ? 6.862 -21.757 0.444 1.00 92.06 86 SER A O 1
ATOM 704 N N . PHE A 1 87 ? 5.804 -20.669 -1.207 1.00 89.00 87 PHE A N 1
ATOM 705 C CA . PHE A 1 87 ? 6.465 -19.387 -0.972 1.00 89.00 87 PHE A CA 1
ATOM 706 C C . PHE A 1 87 ? 6.067 -18.814 0.388 1.00 89.00 87 PHE A C 1
ATOM 708 O O . PHE A 1 87 ? 6.947 -18.503 1.185 1.00 89.00 87 PHE A O 1
ATOM 715 N N . ALA A 1 88 ? 4.765 -18.753 0.684 1.00 88.06 88 ALA A N 1
ATOM 716 C CA . ALA A 1 88 ? 4.267 -18.229 1.954 1.00 88.06 88 ALA A CA 1
ATOM 717 C C . ALA A 1 88 ? 4.841 -18.994 3.160 1.00 88.06 88 ALA A C 1
ATOM 719 O O . ALA A 1 88 ? 5.255 -18.380 4.139 1.00 88.06 88 ALA A O 1
ATOM 720 N N . LYS A 1 89 ? 4.940 -20.327 3.061 1.00 91.81 89 LYS A N 1
ATOM 721 C CA . LYS A 1 89 ? 5.542 -21.170 4.102 1.00 91.81 89 LYS A CA 1
ATOM 722 C C . LYS A 1 89 ? 7.026 -20.859 4.313 1.00 91.81 89 LYS A C 1
ATOM 724 O O . LYS A 1 89 ? 7.453 -20.747 5.457 1.00 91.81 89 LYS A O 1
ATOM 729 N N . ARG A 1 90 ? 7.805 -20.707 3.235 1.00 93.81 90 ARG A N 1
ATOM 730 C CA . ARG A 1 90 ? 9.227 -20.329 3.334 1.00 93.81 90 ARG A CA 1
ATOM 731 C C . ARG A 1 90 ? 9.398 -18.930 3.925 1.00 93.81 90 ARG A C 1
ATOM 733 O O . ARG A 1 90 ? 10.217 -18.751 4.814 1.00 93.81 90 ARG A O 1
ATOM 740 N N . ALA A 1 91 ? 8.598 -17.964 3.477 1.00 88.12 91 ALA A N 1
ATOM 741 C CA . ALA A 1 91 ? 8.638 -16.602 4.000 1.00 88.12 91 ALA A CA 1
ATOM 742 C C . ALA A 1 91 ? 8.331 -16.562 5.510 1.00 88.12 91 ALA A C 1
ATOM 744 O O . ALA A 1 91 ? 9.079 -15.950 6.266 1.00 88.12 91 ALA A O 1
ATOM 745 N N . ASP A 1 92 ? 7.295 -17.274 5.968 1.00 90.06 92 ASP A N 1
ATOM 746 C CA . ASP A 1 92 ? 6.964 -17.389 7.399 1.00 90.06 92 ASP A CA 1
ATOM 747 C C . ASP A 1 92 ? 8.105 -18.034 8.207 1.00 90.06 92 ASP A C 1
ATOM 749 O O . ASP A 1 92 ? 8.431 -17.581 9.304 1.00 90.06 92 ASP A O 1
ATOM 753 N N . GLN A 1 93 ? 8.765 -19.058 7.657 1.00 92.25 93 GLN A N 1
ATOM 754 C CA . GLN A 1 93 ? 9.927 -19.684 8.295 1.00 92.25 93 GLN A CA 1
ATOM 755 C C . GLN A 1 93 ? 11.092 -18.704 8.473 1.00 92.25 93 GLN A C 1
ATOM 757 O O . GLN A 1 93 ? 11.674 -18.667 9.560 1.00 92.25 93 GLN A O 1
ATOM 762 N N . GLU A 1 94 ? 11.404 -17.900 7.455 1.00 91.06 94 GLU A N 1
ATOM 763 C CA . GLU A 1 94 ? 12.469 -16.893 7.529 1.00 91.06 94 GLU A CA 1
ATOM 764 C C . GLU A 1 94 ? 12.131 -15.775 8.520 1.00 91.06 94 GLU A C 1
ATOM 766 O O . GLU A 1 94 ? 12.958 -15.435 9.366 1.00 91.06 94 GLU A O 1
ATOM 771 N N . VAL A 1 95 ? 10.890 -15.274 8.514 1.00 87.75 95 VAL A N 1
ATOM 772 C CA . VAL A 1 95 ? 10.429 -14.280 9.498 1.00 87.75 95 VAL A CA 1
ATOM 773 C C . VAL A 1 95 ? 10.573 -14.825 10.921 1.00 87.75 95 VAL A C 1
ATOM 775 O O . VAL A 1 95 ? 11.147 -14.167 11.788 1.00 87.75 95 VAL A O 1
ATOM 778 N N . ARG A 1 96 ? 10.127 -16.062 11.174 1.00 87.12 96 ARG A N 1
ATOM 779 C CA . ARG A 1 96 ? 10.282 -16.703 12.491 1.00 87.12 96 ARG A CA 1
ATOM 780 C C . ARG A 1 96 ? 11.742 -16.906 12.873 1.00 87.12 96 ARG A C 1
ATOM 782 O O . ARG A 1 96 ? 12.076 -16.783 14.049 1.00 87.12 96 ARG A O 1
ATOM 789 N N . ARG A 1 97 ? 12.600 -17.269 11.918 1.00 87.94 97 ARG A N 1
ATOM 790 C CA . ARG A 1 97 ? 14.038 -17.444 12.150 1.00 87.94 97 ARG A CA 1
ATOM 791 C C . ARG A 1 97 ? 14.674 -16.129 12.589 1.00 87.94 97 ARG A C 1
ATOM 793 O O . ARG A 1 97 ? 15.398 -16.137 13.579 1.00 87.94 97 ARG A O 1
ATOM 800 N N . TYR A 1 98 ? 14.358 -15.034 11.904 1.00 85.94 98 TYR A N 1
ATOM 801 C CA . TYR A 1 98 ? 14.836 -13.704 12.259 1.00 85.94 98 TYR A CA 1
ATOM 802 C C . TYR A 1 98 ? 14.358 -13.281 13.653 1.00 85.94 98 TYR A C 1
ATOM 804 O O . TYR A 1 98 ? 15.184 -12.970 14.502 1.00 85.94 98 TYR A O 1
ATOM 812 N N . ILE A 1 99 ? 13.051 -13.377 13.932 1.00 84.69 99 ILE A N 1
ATOM 813 C CA . ILE A 1 99 ? 12.476 -13.010 15.241 1.00 84.69 99 ILE A CA 1
ATOM 814 C C . ILE A 1 99 ? 13.141 -13.784 16.386 1.00 84.69 99 ILE A C 1
ATOM 8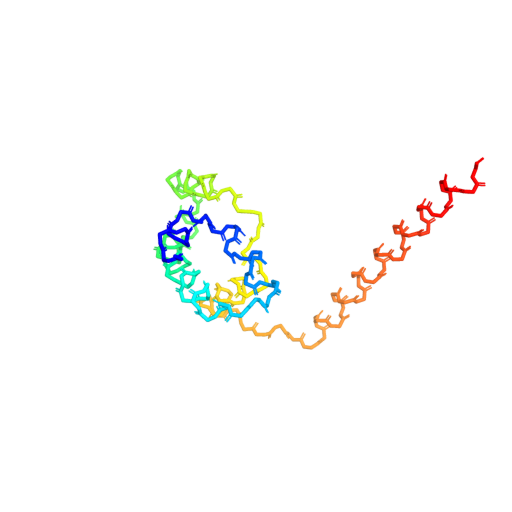16 O O . ILE A 1 99 ? 13.437 -13.206 17.429 1.00 84.69 99 ILE A O 1
ATOM 820 N N . ARG A 1 100 ? 13.394 -15.088 16.205 1.00 82.69 100 ARG A N 1
ATOM 821 C CA . ARG A 1 100 ? 14.115 -15.889 17.206 1.00 82.69 100 ARG A CA 1
ATOM 822 C C . ARG A 1 100 ? 15.540 -15.381 17.415 1.00 82.69 100 ARG A C 1
ATOM 824 O O . ARG A 1 100 ? 15.897 -15.097 18.548 1.00 82.69 100 ARG A O 1
ATOM 831 N N . GLY A 1 101 ? 16.301 -15.188 16.336 1.00 78.00 101 GLY A N 1
ATOM 832 C CA . GLY A 1 101 ? 17.674 -14.681 16.422 1.00 78.00 101 GLY A CA 1
ATOM 833 C C . GLY A 1 101 ? 17.775 -13.297 17.074 1.00 78.00 101 GLY A C 1
ATOM 834 O O . GLY A 1 101 ? 18.669 -13.069 17.882 1.00 78.00 101 GLY A O 1
ATOM 835 N N . SER A 1 102 ? 16.837 -12.390 16.788 1.00 73.81 102 SER A N 1
ATOM 836 C CA . SER A 1 102 ? 16.773 -11.070 17.430 1.00 73.81 102 SER A CA 1
ATOM 837 C C . SER A 1 102 ? 16.432 -11.152 18.921 1.00 73.81 102 SER A C 1
ATOM 839 O O . SER A 1 102 ? 16.999 -10.407 19.716 1.00 73.81 102 SER A O 1
ATOM 841 N N . ASN A 1 103 ? 15.532 -12.056 19.315 1.00 70.69 103 ASN A N 1
ATOM 842 C CA . ASN A 1 103 ? 15.171 -12.250 20.721 1.00 70.69 103 ASN A CA 1
ATOM 843 C C . ASN A 1 103 ? 16.295 -12.895 21.535 1.00 70.69 103 ASN A C 1
ATOM 845 O O . ASN A 1 103 ? 16.469 -12.545 22.699 1.00 70.69 103 ASN A O 1
ATOM 849 N N . ASP A 1 104 ? 17.047 -13.819 20.943 1.00 70.50 104 ASP A N 1
ATOM 850 C CA . ASP A 1 104 ? 18.194 -14.440 21.605 1.00 70.50 104 ASP A CA 1
ATOM 851 C C . ASP A 1 104 ? 19.316 -13.405 21.808 1.00 70.50 104 ASP A C 1
ATOM 853 O O . ASP A 1 104 ? 19.823 -13.264 22.918 1.00 70.50 104 ASP A O 1
ATOM 857 N N . ALA A 1 105 ? 19.581 -12.560 20.803 1.00 63.97 105 ALA A N 1
ATOM 858 C CA . ALA A 1 105 ? 20.514 -11.438 20.929 1.00 63.97 105 ALA A CA 1
ATOM 859 C C . ALA A 1 105 ? 20.097 -10.407 22.002 1.00 63.97 105 ALA A C 1
ATOM 861 O O . ALA A 1 105 ? 20.947 -9.855 22.696 1.00 63.97 105 ALA A O 1
ATOM 862 N N . LEU A 1 106 ? 18.794 -10.147 22.163 1.00 59.97 106 LEU A N 1
ATOM 863 C CA . LEU A 1 106 ? 18.273 -9.265 23.217 1.00 59.97 106 LEU A CA 1
ATOM 864 C C . LEU A 1 106 ? 18.405 -9.876 24.618 1.00 59.97 106 LEU A C 1
ATOM 866 O O . LEU A 1 106 ? 18.699 -9.149 25.564 1.00 59.97 106 LEU A O 1
ATOM 870 N N . LYS A 1 107 ? 18.216 -11.194 24.760 1.00 63.25 107 LYS A N 1
ATOM 871 C CA . LYS A 1 107 ? 18.385 -11.893 26.044 1.00 63.25 107 LYS A CA 1
ATOM 872 C C . LYS A 1 107 ? 19.830 -11.863 26.528 1.00 63.25 107 LYS A C 1
ATOM 874 O O . LYS A 1 107 ? 20.049 -11.601 27.711 1.00 63.25 107 LYS A O 1
ATOM 879 N N . ASP A 1 108 ? 20.789 -12.062 25.627 1.00 60.44 108 ASP A N 1
ATOM 880 C CA . ASP A 1 108 ? 22.222 -12.022 25.947 1.00 60.44 108 ASP A CA 1
ATOM 881 C C . ASP A 1 108 ? 22.673 -10.637 26.449 1.00 60.44 108 AS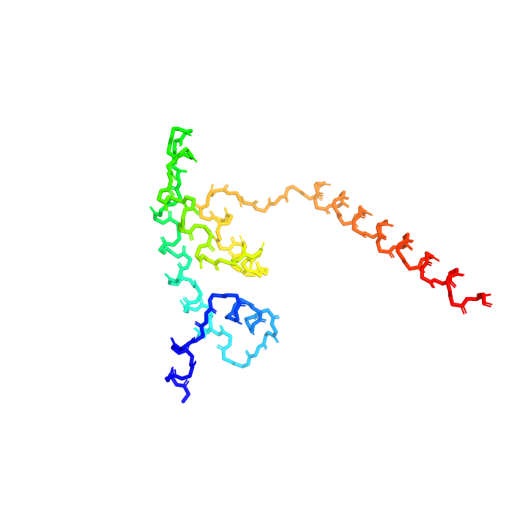P A C 1
ATOM 883 O O . ASP A 1 108 ? 23.566 -10.546 27.288 1.00 60.44 108 ASP A O 1
ATOM 887 N N . LEU A 1 109 ? 22.016 -9.558 26.004 1.00 57.69 109 LEU A N 1
ATOM 888 C CA . LEU A 1 109 ? 22.279 -8.185 26.456 1.00 57.69 109 LEU A CA 1
ATOM 889 C C . LEU A 1 109 ? 21.648 -7.844 27.816 1.00 57.69 109 LEU A C 1
ATOM 891 O O . LEU A 1 109 ? 22.110 -6.928 28.485 1.00 57.69 109 LEU A O 1
ATOM 895 N N . THR A 1 110 ? 20.592 -8.549 28.230 1.00 57.81 110 THR A N 1
ATOM 896 C CA . THR A 1 110 ? 19.905 -8.323 29.520 1.00 57.81 110 THR A CA 1
ATOM 897 C C . THR A 1 110 ? 20.408 -9.207 30.666 1.00 57.81 110 THR A C 1
ATOM 899 O O . THR A 1 110 ? 19.962 -9.042 31.800 1.00 57.81 110 THR A O 1
ATOM 902 N N . HIS A 1 111 ? 21.308 -10.153 30.380 1.00 57.00 111 HIS A N 1
ATOM 903 C CA . HIS A 1 111 ? 21.933 -11.046 31.365 1.00 57.00 111 HIS A CA 1
ATOM 904 C C . HIS A 1 111 ? 23.427 -10.744 31.617 1.00 57.00 111 HIS A C 1
ATOM 906 O O . HIS A 1 111 ? 24.103 -11.549 32.261 1.00 57.00 111 HIS A O 1
ATOM 912 N N . GLN A 1 112 ? 23.925 -9.594 31.147 1.00 48.34 112 GLN A N 1
ATOM 913 C CA . GLN A 1 112 ? 25.189 -8.976 31.581 1.00 48.34 112 GLN A CA 1
ATOM 914 C C . GLN A 1 112 ? 24.917 -7.898 32.631 1.00 48.34 112 GLN A C 1
ATOM 916 O O . GLN A 1 112 ? 25.756 -7.771 33.550 1.00 48.34 112 GLN A O 1
#

pLDDT: mean 82.94, std 10.21, range [48.34, 93.81]

Foldseek 3Di:
DVVVLVPDAQQRLQVVLLVVDPCNVVSLVVNLVVLVVVLVQPDPDPVSVPDVVNVVVVVVSVDPDNHPSSVQSNCVVVVNDDDDPVVVVVVVVVVVVVVVVVVVVVVVVVVD

Radius of gyration: 18.43 Å; chains: 1; bounding box: 41×40×52 Å

Secondary structure (DSSP, 8-state):
-HHHHHH--HHHHHHHHHTT-TTHHHHHHHHHHHHHHHHHHS-SSTGGGG-HHHHHHHHHH--S--HHHHHHHHHHHTT--SPPHHHHHHHHHHHHHHHHHHHHHHHHHH--